Protein AF-A0A1Q8Q283-F1 (afdb_monomer)

Secondary structure (DSSP, 8-state):
--SS--S--HHHHHHHHHHHHHH-TTPPP----EEEEEEE---SSSTTTTS-EEEEEE---TTTS-STTTTTT----------GGGS-GGGTT--

Solvent-accessible surface area (backbone atoms only — not comparable to full-atom values): 6637 Å² total; per-residue (Å²): 130,83,90,69,86,50,84,78,49,73,66,55,56,52,54,51,52,55,52,51,39,72,74,35,77,93,54,80,91,80,89,71,64,72,80,44,77,51,77,41,76,52,68,80,57,74,97,61,15,90,38,74,43,78,49,74,43,66,71,76,63,80,84,79,59,77,71,87,72,62,73,77,80,68,80,88,83,86,88,81,92,70,68,72,85,80,52,60,73,92,49,75,74,52,125

Sequence (95 aa):
MRNVLFGVKPDTLKNLVERIEQKNPDRTPILVPFVDVVTKAPTGRGKNKDYHQIKITALIPKDAIKGENAILDFGGFVFMDIDSRIVADHLKGGE

Mean predicted aligned error: 7.1 Å

Radius of gyration: 16.57 Å; Cα contacts (8 Å, |Δi|>4): 61; chains: 1; bounding box: 38×35×36 Å

Structure (mmCIF, N/CA/C/O backbone):
data_AF-A0A1Q8Q283-F1
#
_entry.id   AF-A0A1Q8Q283-F1
#
loop_
_atom_site.group_PDB
_atom_site.id
_atom_site.type_symbol
_atom_site.label_atom_id
_atom_site.label_alt_id
_atom_site.label_comp_id
_atom_site.label_asym_id
_atom_site.label_entity_id
_atom_site.label_seq_id
_atom_site.pdbx_PDB_ins_code
_atom_site.Cartn_x
_atom_site.Cartn_y
_atom_site.Cartn_z
_atom_site.occupancy
_atom_site.B_iso_or_equiv
_atom_site.auth_seq_id
_atom_site.auth_comp_id
_atom_site.auth_asym_id
_atom_site.auth_atom_id
_atom_site.pdbx_PDB_model_num
ATOM 1 N N . MET A 1 1 ? 18.008 -6.594 6.076 1.00 37.88 1 MET A N 1
ATOM 2 C CA . MET A 1 1 ? 16.548 -6.410 5.931 1.00 37.88 1 MET A CA 1
ATOM 3 C C . MET A 1 1 ? 16.189 -6.618 4.470 1.00 37.88 1 MET A C 1
ATOM 5 O O . MET A 1 1 ? 16.731 -5.908 3.632 1.00 37.88 1 MET A O 1
ATOM 9 N N . ARG A 1 2 ? 15.339 -7.601 4.141 1.00 50.31 2 ARG A N 1
ATOM 10 C CA . ARG A 1 2 ? 14.664 -7.613 2.834 1.00 50.31 2 ARG A CA 1
ATOM 11 C C . ARG A 1 2 ? 13.639 -6.475 2.892 1.00 50.31 2 ARG A C 1
ATOM 13 O O . ARG A 1 2 ? 12.621 -6.617 3.553 1.00 50.31 2 ARG A O 1
ATOM 20 N N . ASN A 1 3 ? 13.956 -5.325 2.297 1.00 66.00 3 ASN A N 1
ATOM 21 C CA . ASN A 1 3 ? 13.078 -4.145 2.328 1.00 66.00 3 ASN A CA 1
ATOM 22 C C . ASN A 1 3 ? 11.815 -4.328 1.462 1.00 66.00 3 ASN A C 1
ATOM 24 O O . ASN A 1 3 ? 10.894 -3.524 1.550 1.00 66.00 3 ASN A O 1
ATOM 28 N N . VAL A 1 4 ? 11.783 -5.369 0.623 1.00 71.31 4 VAL A N 1
ATOM 29 C CA . VAL A 1 4 ? 10.687 -5.708 -0.290 1.00 71.31 4 VAL A CA 1
ATOM 30 C C . VAL A 1 4 ? 10.519 -7.229 -0.299 1.00 71.31 4 VAL A C 1
ATOM 32 O O . VAL A 1 4 ? 11.515 -7.955 -0.363 1.00 71.31 4 VAL A O 1
ATOM 35 N N . LEU A 1 5 ? 9.274 -7.701 -0.221 1.00 79.25 5 LEU A N 1
ATOM 36 C CA . LEU A 1 5 ? 8.910 -9.114 -0.343 1.00 79.25 5 LEU A CA 1
ATOM 37 C C . LEU A 1 5 ? 8.344 -9.362 -1.747 1.00 79.25 5 LEU A C 1
ATOM 39 O O . LEU A 1 5 ? 7.473 -8.620 -2.194 1.00 79.25 5 LEU A O 1
ATOM 43 N N . PHE A 1 6 ? 8.831 -10.397 -2.429 1.00 82.75 6 PHE A N 1
ATOM 44 C CA . PHE A 1 6 ? 8.343 -10.830 -3.743 1.00 82.75 6 PHE A CA 1
ATOM 45 C C . PHE A 1 6 ? 7.568 -12.141 -3.595 1.00 82.75 6 PHE A C 1
ATOM 47 O O . PHE A 1 6 ? 7.840 -12.904 -2.674 1.00 82.75 6 PHE A O 1
ATOM 54 N N . GLY A 1 7 ? 6.602 -12.400 -4.484 1.00 81.25 7 GLY A N 1
ATOM 55 C CA . GLY A 1 7 ? 5.838 -13.657 -4.469 1.00 81.25 7 GLY A CA 1
ATOM 56 C C . GLY A 1 7 ? 4.958 -13.845 -3.226 1.00 81.25 7 GLY A C 1
ATOM 57 O O . GLY A 1 7 ? 4.755 -14.969 -2.776 1.00 81.25 7 GLY A O 1
ATOM 58 N N . VAL A 1 8 ? 4.458 -12.747 -2.649 1.00 84.62 8 VAL A N 1
ATOM 59 C CA . VAL A 1 8 ? 3.648 -12.763 -1.423 1.00 84.62 8 VAL A CA 1
ATOM 60 C C . VAL A 1 8 ? 2.372 -13.587 -1.642 1.00 84.62 8 VAL A C 1
ATOM 62 O O . VAL A 1 8 ? 1.551 -13.255 -2.496 1.00 84.62 8 VAL A O 1
ATOM 65 N N . LYS A 1 9 ? 2.196 -14.656 -0.853 1.00 88.00 9 LYS A N 1
ATOM 66 C CA . LYS A 1 9 ? 0.988 -15.497 -0.865 1.00 88.00 9 LYS A CA 1
ATOM 67 C C . LYS A 1 9 ? -0.155 -14.801 -0.103 1.00 88.00 9 LYS A C 1
ATOM 69 O O . LYS A 1 9 ? 0.123 -14.043 0.830 1.00 88.00 9 LYS A O 1
ATOM 74 N N . PRO A 1 10 ? -1.434 -15.088 -0.411 1.00 87.62 10 PRO A N 1
ATOM 75 C CA . PRO A 1 10 ? -2.572 -14.510 0.315 1.00 87.62 10 PRO A CA 1
ATOM 76 C C . PRO A 1 10 ? -2.495 -14.708 1.836 1.00 87.62 10 PRO A C 1
ATOM 78 O O . PRO A 1 10 ? -2.718 -13.765 2.595 1.00 87.62 10 PRO A O 1
ATOM 81 N N . ASP A 1 11 ? -2.076 -15.8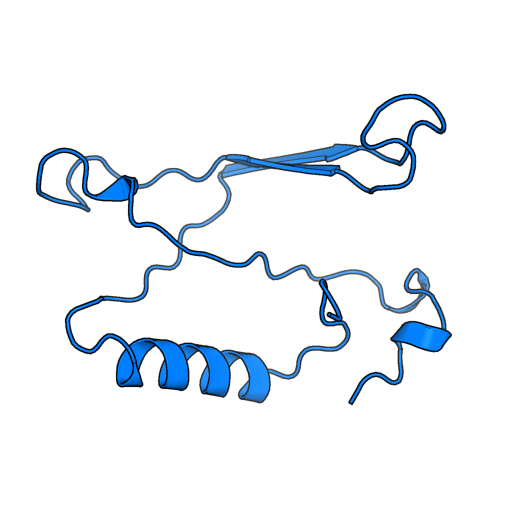94 2.286 1.00 91.00 11 ASP A N 1
ATOM 82 C CA . ASP A 1 11 ? -1.912 -16.193 3.714 1.00 91.00 11 ASP A CA 1
ATOM 83 C C . ASP A 1 11 ? -0.849 -15.318 4.385 1.00 91.00 11 ASP A C 1
ATOM 85 O O . ASP A 1 11 ? -0.963 -14.990 5.562 1.00 91.00 11 ASP A O 1
ATOM 89 N N . THR A 1 12 ? 0.176 -14.879 3.650 1.00 87.62 12 THR A N 1
ATOM 90 C CA . THR A 1 12 ? 1.183 -13.952 4.177 1.00 87.62 12 THR A CA 1
ATOM 91 C C . THR A 1 12 ? 0.564 -12.595 4.507 1.00 87.62 12 THR A C 1
ATOM 93 O O . THR A 1 12 ? 0.866 -12.036 5.560 1.00 87.62 12 THR A O 1
ATOM 96 N N . LEU A 1 13 ? -0.320 -12.077 3.645 1.00 86.69 13 LEU A N 1
ATOM 97 C CA . LEU A 1 13 ? -1.045 -10.828 3.905 1.00 86.69 13 LEU A CA 1
ATOM 98 C C . LEU A 1 13 ? -2.008 -10.983 5.081 1.00 86.69 13 LEU A C 1
ATOM 100 O O . LEU A 1 13 ? -2.016 -10.131 5.966 1.00 86.69 13 LEU A O 1
ATOM 104 N N . LYS A 1 14 ? -2.757 -12.090 5.127 1.00 90.56 14 LYS A N 1
ATOM 105 C CA . LYS A 1 14 ? -3.642 -12.413 6.253 1.00 90.56 14 LYS A CA 1
ATOM 106 C C . LYS A 1 14 ? -2.872 -12.419 7.577 1.00 90.56 14 LYS A C 1
ATOM 108 O O . LYS A 1 14 ? -3.209 -11.666 8.484 1.00 90.56 14 LYS A O 1
ATOM 113 N N . ASN A 1 15 ? -1.782 -13.181 7.646 1.00 89.81 15 ASN A N 1
ATOM 114 C CA . ASN A 1 15 ? -0.945 -13.280 8.841 1.00 89.81 15 ASN A CA 1
ATOM 115 C C . ASN A 1 15 ? -0.337 -11.925 9.245 1.00 89.81 15 ASN A C 1
ATOM 117 O O . ASN A 1 15 ? -0.120 -11.670 10.429 1.00 89.81 15 ASN A O 1
ATOM 121 N N . LEU A 1 16 ? -0.017 -11.054 8.279 1.00 86.50 16 LEU A N 1
ATOM 122 C CA . LEU A 1 16 ? 0.494 -9.712 8.562 1.00 86.50 16 LEU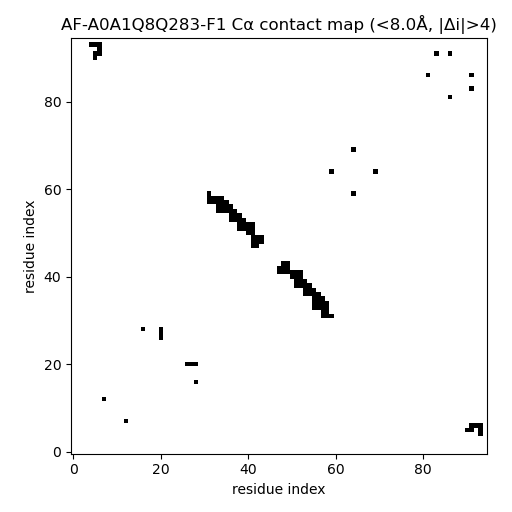 A CA 1
ATOM 123 C C . LEU A 1 16 ? -0.577 -8.832 9.215 1.00 86.50 16 LEU A C 1
ATOM 125 O O . LEU A 1 16 ? -0.280 -8.170 10.208 1.00 86.50 16 LEU A O 1
ATOM 129 N N . VAL A 1 17 ? -1.802 -8.845 8.682 1.00 87.56 17 VAL A N 1
ATOM 130 C CA . VAL A 1 17 ? -2.937 -8.099 9.247 1.00 87.56 17 VAL A CA 1
ATOM 131 C C . VAL A 1 17 ? -3.246 -8.594 10.660 1.00 87.56 17 VAL A C 1
ATOM 133 O O . VAL A 1 17 ? -3.250 -7.787 11.586 1.00 87.56 17 VAL A O 1
ATOM 136 N N . GLU A 1 18 ? -3.360 -9.911 10.855 1.00 89.88 18 GLU A N 1
ATOM 137 C CA . GLU A 1 18 ? -3.613 -10.514 12.173 1.00 89.88 18 GLU A CA 1
ATOM 138 C C . GLU A 1 18 ? -2.545 -10.112 13.205 1.00 89.88 18 GLU A C 1
ATOM 140 O O . GLU A 1 18 ? -2.858 -9.773 14.346 1.00 89.88 18 GLU A O 1
ATOM 145 N N . ARG A 1 19 ? -1.263 -10.080 12.815 1.00 86.06 19 ARG A N 1
ATOM 146 C CA . ARG A 1 19 ? -0.176 -9.627 13.702 1.00 86.06 19 ARG A CA 1
ATOM 147 C C . ARG A 1 19 ? -0.268 -8.143 14.054 1.00 86.06 19 ARG A C 1
ATOM 149 O O . ARG A 1 19 ? 0.109 -7.764 15.163 1.00 86.06 19 ARG A O 1
ATOM 156 N N . ILE A 1 20 ? -0.700 -7.293 13.122 1.00 84.56 20 ILE A N 1
ATOM 157 C CA . ILE A 1 20 ? -0.871 -5.853 13.369 1.00 84.56 20 ILE A CA 1
ATOM 158 C C . ILE A 1 20 ? -1.993 -5.625 14.383 1.00 84.56 20 ILE A C 1
ATOM 160 O O . ILE A 1 20 ? -1.790 -4.844 15.316 1.00 84.56 20 ILE A O 1
ATOM 164 N N . GLU A 1 21 ? -3.114 -6.331 14.225 1.00 85.75 21 GLU A N 1
ATOM 165 C CA . GLU A 1 21 ? -4.267 -6.288 15.132 1.00 85.75 21 GLU A CA 1
ATOM 166 C C . GLU A 1 21 ? -3.892 -6.783 16.533 1.00 85.75 21 GLU A C 1
ATOM 168 O O . GLU A 1 21 ? -4.131 -6.090 17.517 1.00 85.75 21 GLU A O 1
ATOM 173 N N . GLN A 1 22 ? -3.203 -7.926 16.637 1.00 89.12 22 GLN A N 1
ATOM 174 C CA . GLN A 1 22 ? -2.737 -8.459 17.925 1.00 89.12 22 GLN A CA 1
ATOM 175 C C . GLN A 1 22 ? -1.785 -7.502 18.653 1.00 89.12 22 GLN A C 1
ATOM 177 O O . GLN A 1 22 ? -1.829 -7.384 19.876 1.00 89.12 22 GLN A O 1
ATOM 182 N N . LYS A 1 23 ? -0.900 -6.823 17.912 1.00 87.25 23 LYS A N 1
ATOM 183 C CA . LYS A 1 23 ? 0.066 -5.879 18.489 1.00 87.25 23 LYS A CA 1
ATOM 184 C C . LYS A 1 23 ? -0.577 -4.545 18.880 1.00 87.25 23 LYS A C 1
ATOM 186 O O . LYS A 1 23 ? -0.059 -3.874 19.768 1.00 87.25 23 LYS A O 1
ATOM 191 N N . ASN A 1 24 ? -1.650 -4.139 18.203 1.00 84.56 24 ASN A N 1
ATOM 192 C CA . ASN A 1 24 ? -2.306 -2.849 18.407 1.00 84.56 24 ASN A CA 1
ATOM 193 C C . ASN A 1 24 ? -3.835 -3.030 18.433 1.00 84.56 24 ASN A C 1
ATOM 195 O O . ASN A 1 24 ? -4.501 -2.648 17.470 1.00 84.56 24 ASN A O 1
ATOM 199 N N . PRO A 1 25 ? -4.399 -3.591 19.517 1.00 84.94 25 PRO A N 1
ATOM 200 C CA . PRO A 1 25 ? -5.818 -3.958 19.573 1.00 84.94 25 PRO A CA 1
ATOM 201 C C . PRO A 1 25 ? -6.771 -2.761 19.437 1.00 84.94 25 PRO A C 1
ATOM 203 O O . PRO A 1 25 ? -7.891 -2.920 18.967 1.00 84.94 25 PRO A O 1
ATOM 206 N N . ASP A 1 26 ? -6.314 -1.555 19.784 1.00 86.12 26 ASP A N 1
ATOM 207 C CA . ASP A 1 26 ? -7.107 -0.323 19.689 1.00 86.12 26 ASP A CA 1
ATOM 208 C C . ASP A 1 26 ? -7.039 0.343 18.302 1.00 86.12 26 ASP A C 1
ATOM 210 O O . ASP A 1 26 ? -7.606 1.416 18.088 1.00 86.12 26 ASP A O 1
ATOM 214 N N . ARG A 1 27 ? -6.312 -0.250 17.344 1.00 82.56 27 ARG A N 1
ATOM 215 C CA . ARG A 1 27 ? -6.175 0.283 15.983 1.00 82.56 27 ARG A CA 1
ATOM 216 C C . ARG A 1 27 ? -7.067 -0.477 15.015 1.00 82.56 27 ARG A C 1
ATOM 218 O O . ARG A 1 27 ? -7.112 -1.699 15.012 1.00 82.56 27 ARG A O 1
ATOM 225 N N . THR A 1 28 ? -7.729 0.263 14.131 1.00 83.38 28 THR A N 1
ATOM 226 C CA . THR A 1 28 ? -8.501 -0.310 13.023 1.00 83.38 28 THR A CA 1
ATOM 227 C C . THR A 1 28 ? -7.651 -0.309 11.751 1.00 83.38 28 THR A C 1
ATOM 229 O O . THR A 1 28 ? -7.205 0.766 11.338 1.00 83.38 28 THR A O 1
ATOM 232 N N . PRO A 1 29 ? -7.404 -1.467 11.112 1.00 82.69 29 PRO A N 1
ATOM 233 C CA . PRO A 1 29 ? -6.752 -1.49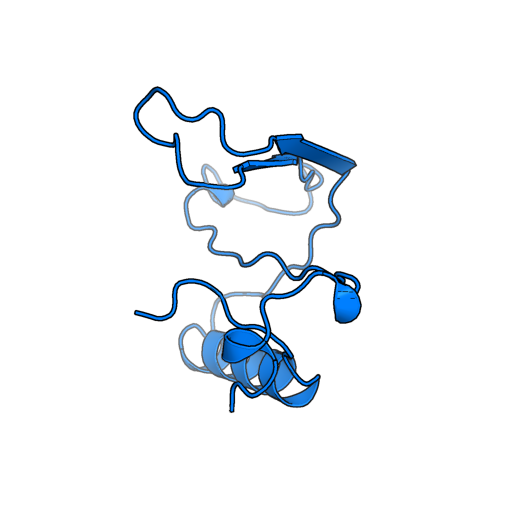3 9.811 1.00 82.69 29 PRO A CA 1
ATOM 234 C C . PRO A 1 29 ? -7.661 -0.843 8.761 1.00 82.69 29 PRO A C 1
ATOM 236 O O . PRO A 1 29 ? -8.855 -1.124 8.691 1.00 82.69 29 PRO A O 1
ATOM 239 N N . ILE A 1 30 ? -7.088 0.025 7.928 1.00 80.94 30 ILE A N 1
ATOM 240 C CA . ILE A 1 30 ? -7.799 0.684 6.829 1.00 80.94 30 ILE A CA 1
ATOM 241 C C . ILE A 1 30 ? -7.125 0.357 5.498 1.00 80.94 30 ILE A C 1
ATOM 243 O O . ILE A 1 30 ? -5.897 0.333 5.402 1.00 80.94 30 ILE A O 1
ATOM 247 N N . LEU A 1 31 ? -7.932 0.127 4.462 1.00 82.81 31 LEU A N 1
ATOM 248 C CA . LEU A 1 31 ? -7.468 -0.021 3.086 1.00 82.81 31 LEU A CA 1
ATOM 249 C C . LEU A 1 31 ? -7.892 1.217 2.299 1.00 82.81 31 LEU A C 1
ATOM 251 O O . LEU A 1 31 ? -9.084 1.463 2.123 1.00 82.81 31 LEU A O 1
ATOM 255 N N . VAL A 1 32 ? -6.914 1.991 1.832 1.00 80.56 32 VAL A N 1
ATOM 256 C CA . VAL A 1 32 ? -7.160 3.210 1.056 1.00 80.56 32 VAL A CA 1
ATOM 257 C C . VAL A 1 32 ? -6.727 2.963 -0.385 1.00 80.56 32 VAL A C 1
ATOM 259 O O . VAL A 1 32 ? -5.546 2.682 -0.611 1.00 80.56 32 VAL A O 1
ATOM 262 N N . PRO A 1 33 ? -7.641 3.046 -1.365 1.00 78.81 33 PRO A N 1
ATOM 263 C CA . PRO A 1 33 ? -7.267 2.890 -2.758 1.00 78.81 33 PRO A CA 1
ATOM 264 C C . PRO A 1 33 ? -6.374 4.051 -3.203 1.00 78.81 33 PRO A C 1
ATOM 266 O O . PRO A 1 33 ? -6.523 5.195 -2.760 1.00 78.81 33 PRO A O 1
ATOM 269 N N . PHE A 1 34 ? -5.445 3.755 -4.105 1.00 85.25 34 PHE A N 1
ATOM 270 C CA . PHE A 1 34 ? -4.629 4.783 -4.737 1.00 85.25 34 PHE A CA 1
ATOM 271 C C . PHE A 1 34 ? -5.470 5.510 -5.782 1.00 85.25 34 PHE A C 1
ATOM 273 O O . PHE A 1 34 ? -6.141 4.870 -6.590 1.00 85.25 34 PHE A O 1
ATOM 280 N N . VAL A 1 35 ? -5.434 6.841 -5.761 1.00 87.06 35 VAL A N 1
ATOM 281 C CA . VAL A 1 35 ? -6.103 7.673 -6.774 1.00 87.06 35 VAL A CA 1
ATOM 282 C C . VAL A 1 35 ? -5.148 8.098 -7.883 1.00 87.06 35 VAL A C 1
ATOM 284 O O . VAL A 1 35 ? -5.589 8.364 -8.995 1.00 87.06 35 VAL A O 1
ATOM 287 N N . ASP A 1 36 ? -3.847 8.142 -7.584 1.00 86.88 36 ASP A N 1
ATOM 288 C CA . ASP A 1 36 ? -2.785 8.379 -8.556 1.00 86.88 36 ASP A CA 1
ATOM 289 C C . ASP A 1 36 ? -1.501 7.650 -8.133 1.00 86.88 36 ASP A C 1
ATOM 291 O O . ASP A 1 36 ? -1.190 7.538 -6.938 1.00 86.88 36 ASP A O 1
ATOM 295 N N . VAL A 1 37 ? -0.763 7.147 -9.122 1.00 87.62 37 VAL A N 1
ATOM 296 C CA . VAL A 1 37 ? 0.500 6.425 -8.943 1.00 87.62 37 VAL A CA 1
ATOM 297 C C . VAL A 1 37 ? 1.493 6.884 -10.006 1.00 87.62 37 VAL A C 1
ATOM 299 O O . VAL A 1 37 ? 1.336 6.608 -11.193 1.00 87.62 37 VAL A O 1
ATOM 302 N N . VAL A 1 38 ? 2.577 7.523 -9.565 1.00 88.25 38 VAL A N 1
ATOM 303 C CA . VAL A 1 38 ? 3.678 7.949 -10.437 1.00 88.25 38 VAL A CA 1
ATOM 304 C C . VAL A 1 38 ? 4.900 7.082 -10.174 1.00 88.25 38 VAL A C 1
ATOM 306 O O . VAL A 1 38 ? 5.481 7.109 -9.085 1.00 88.25 38 VAL A O 1
ATOM 309 N N . THR A 1 39 ? 5.337 6.350 -11.198 1.00 88.00 39 THR A N 1
ATOM 310 C CA . THR A 1 39 ? 6.545 5.518 -11.148 1.00 88.00 39 THR A CA 1
ATOM 311 C C . THR A 1 39 ? 7.701 6.161 -11.902 1.00 88.00 39 THR A C 1
ATOM 313 O O . THR A 1 39 ? 7.526 6.652 -13.018 1.00 88.00 39 THR A O 1
ATOM 316 N N . LYS A 1 40 ? 8.908 6.115 -11.332 1.00 86.88 40 LYS A N 1
ATOM 317 C CA . LYS A 1 40 ? 10.133 6.615 -11.966 1.00 86.88 40 LYS A CA 1
ATOM 318 C C . LYS A 1 40 ? 11.238 5.566 -11.921 1.00 86.88 40 LYS A C 1
ATOM 320 O O . LYS A 1 40 ? 11.553 5.030 -10.857 1.00 86.88 40 LYS A O 1
ATOM 325 N N . ALA A 1 41 ? 11.838 5.310 -13.081 1.00 87.19 41 ALA A N 1
ATOM 326 C CA . ALA A 1 41 ? 12.994 4.434 -13.204 1.00 87.19 41 ALA A CA 1
ATOM 327 C C . ALA A 1 41 ? 14.248 5.048 -12.539 1.00 87.19 41 ALA A C 1
ATOM 329 O O . ALA A 1 41 ? 14.356 6.279 -12.448 1.00 87.19 41 ALA A O 1
ATOM 330 N N . PRO A 1 42 ? 15.204 4.212 -12.099 1.00 89.69 42 PRO A N 1
ATOM 331 C CA . PRO A 1 42 ? 16.510 4.656 -11.622 1.00 89.69 42 PRO A CA 1
ATOM 332 C C . PRO A 1 42 ? 17.186 5.614 -12.618 1.00 89.69 42 PRO A C 1
ATOM 334 O O . PRO A 1 42 ? 17.166 5.388 -13.826 1.00 89.69 42 PRO A O 1
ATOM 337 N N . THR A 1 43 ? 17.781 6.703 -12.122 1.00 86.44 43 THR A N 1
ATOM 338 C CA . THR A 1 43 ? 18.363 7.768 -12.966 1.00 86.44 43 THR A CA 1
ATOM 339 C C . THR A 1 43 ? 19.889 7.737 -13.047 1.00 86.44 43 THR A C 1
ATOM 341 O O . THR A 1 43 ? 20.477 8.607 -13.686 1.00 86.44 43 THR A O 1
ATOM 344 N N . GLY A 1 44 ? 20.563 6.816 -12.346 1.00 79.50 44 GLY A N 1
ATOM 345 C CA . GLY A 1 44 ? 22.032 6.699 -12.326 1.00 79.50 44 GLY A CA 1
ATOM 346 C C . GLY A 1 44 ? 22.784 7.862 -11.648 1.00 79.50 44 GLY A C 1
ATOM 347 O O . GLY A 1 44 ? 23.991 7.783 -11.429 1.00 79.50 44 GLY A O 1
ATOM 348 N N . ARG A 1 45 ? 22.086 8.940 -11.260 1.00 79.94 45 ARG A N 1
ATOM 349 C CA . ARG A 1 45 ? 22.618 10.111 -10.538 1.00 79.94 45 ARG A CA 1
ATOM 350 C C . ARG A 1 45 ? 21.669 10.564 -9.420 1.00 79.94 45 ARG A C 1
ATOM 352 O O . ARG A 1 45 ? 20.454 10.421 -9.555 1.00 79.94 45 ARG A O 1
ATOM 359 N N . GLY A 1 46 ? 22.223 11.118 -8.336 1.00 85.00 46 GLY A N 1
ATOM 360 C CA . GLY A 1 46 ? 21.483 11.601 -7.158 1.00 85.00 46 GLY A CA 1
ATOM 361 C C . GLY A 1 46 ? 21.383 10.598 -5.997 1.00 85.00 46 GLY A C 1
ATOM 362 O O . GLY A 1 46 ? 21.900 9.487 -6.075 1.00 85.00 46 GLY A O 1
ATOM 363 N N . LYS A 1 47 ? 20.711 10.997 -4.906 1.00 84.25 47 LYS A N 1
ATOM 364 C CA . LYS A 1 47 ? 20.596 10.203 -3.663 1.00 84.25 47 LYS A CA 1
ATOM 365 C C . LYS A 1 47 ? 19.850 8.873 -3.856 1.00 84.25 47 LYS A C 1
ATOM 367 O O . LYS A 1 47 ? 20.226 7.876 -3.256 1.00 84.25 47 LYS A O 1
ATOM 372 N N . ASN A 1 48 ? 18.844 8.854 -4.733 1.00 84.19 48 ASN A N 1
ATOM 373 C CA . ASN A 1 48 ? 17.992 7.684 -4.997 1.00 84.19 48 ASN A CA 1
ATOM 374 C C . ASN A 1 48 ? 18.270 7.069 -6.379 1.00 84.19 48 ASN A C 1
ATOM 376 O O . ASN A 1 48 ? 17.362 6.575 -7.042 1.00 84.19 48 ASN A O 1
ATOM 380 N N . LYS A 1 49 ? 19.516 7.175 -6.851 1.00 86.19 49 LYS A N 1
ATOM 381 C CA . LYS A 1 49 ? 19.892 6.866 -8.236 1.00 86.19 49 LYS A CA 1
ATOM 382 C C . LYS A 1 49 ? 19.684 5.415 -8.659 1.00 86.19 49 LYS A C 1
ATOM 384 O O . LYS A 1 49 ? 19.453 5.199 -9.843 1.00 86.19 49 LYS A O 1
ATOM 389 N N . ASP A 1 50 ? 19.746 4.489 -7.705 1.00 88.94 50 ASP A N 1
ATOM 390 C CA . ASP A 1 50 ? 19.668 3.039 -7.920 1.00 88.94 50 ASP A CA 1
ATOM 391 C C . ASP A 1 50 ? 18.288 2.469 -7.533 1.00 88.94 50 ASP A C 1
ATOM 393 O O . ASP A 1 50 ? 18.099 1.258 -7.493 1.00 88.94 50 ASP A O 1
ATOM 397 N N . TYR A 1 51 ? 17.312 3.335 -7.231 1.00 87.56 51 TYR A N 1
ATOM 398 C CA . TYR A 1 51 ? 15.996 2.933 -6.738 1.00 87.56 51 TYR A CA 1
ATOM 399 C C . TYR A 1 51 ? 14.893 3.279 -7.735 1.00 87.56 51 TYR A C 1
ATOM 401 O O . TYR A 1 51 ? 14.795 4.416 -8.207 1.00 87.56 51 TYR A O 1
ATOM 409 N N . HIS A 1 52 ? 14.009 2.311 -7.987 1.00 86.81 52 HIS A N 1
ATOM 410 C CA . HIS A 1 52 ? 12.686 2.603 -8.527 1.00 86.81 52 HIS A CA 1
ATOM 411 C C . HIS A 1 52 ? 11.921 3.436 -7.500 1.00 86.81 52 HIS A C 1
ATOM 413 O O . HIS A 1 52 ? 11.863 3.087 -6.321 1.00 86.81 52 HIS A O 1
ATOM 419 N N . GLN A 1 53 ? 11.358 4.556 -7.940 1.00 87.94 53 GLN A N 1
ATOM 420 C CA . GLN A 1 53 ? 10.589 5.442 -7.073 1.00 87.94 53 GLN A CA 1
ATOM 421 C C . GLN A 1 53 ? 9.115 5.312 -7.414 1.00 87.94 53 GLN A C 1
ATOM 423 O O . GLN A 1 53 ? 8.738 5.389 -8.583 1.00 87.94 53 GLN A O 1
ATOM 428 N N . ILE A 1 54 ? 8.299 5.153 -6.380 1.00 87.38 54 ILE A N 1
ATOM 429 C CA . ILE A 1 54 ? 6.847 5.111 -6.481 1.00 87.38 54 ILE A CA 1
ATOM 430 C C . ILE A 1 54 ? 6.333 6.248 -5.606 1.00 87.38 54 ILE A C 1
ATOM 432 O O . ILE A 1 54 ? 6.627 6.300 -4.412 1.00 87.38 54 ILE A O 1
ATOM 436 N N . LYS A 1 55 ? 5.612 7.189 -6.213 1.00 88.00 55 LYS A N 1
ATOM 437 C CA . LYS A 1 55 ? 4.859 8.219 -5.498 1.00 88.00 55 LYS A CA 1
ATOM 438 C C . LYS A 1 55 ? 3.389 7.868 -5.606 1.00 88.00 55 LYS A C 1
ATOM 440 O O . LYS A 1 55 ? 2.904 7.613 -6.703 1.00 88.00 55 LYS A O 1
ATOM 445 N N . ILE A 1 56 ? 2.717 7.846 -4.467 1.00 87.50 56 ILE A N 1
ATOM 446 C CA . ILE A 1 56 ? 1.324 7.432 -4.361 1.00 87.50 56 ILE A CA 1
ATOM 447 C C . ILE A 1 56 ? 0.544 8.586 -3.763 1.00 87.50 56 ILE A C 1
ATOM 449 O O . ILE A 1 56 ? 0.961 9.160 -2.754 1.00 87.50 56 ILE A O 1
ATOM 453 N N . THR A 1 57 ? -0.601 8.880 -4.363 1.00 85.62 57 THR A N 1
ATOM 454 C CA . THR A 1 57 ? -1.629 9.707 -3.746 1.00 85.62 57 THR A CA 1
ATOM 455 C C . THR A 1 57 ? -2.782 8.803 -3.338 1.00 85.62 57 THR A C 1
ATOM 457 O O . THR A 1 57 ? -3.337 8.065 -4.152 1.00 85.62 57 THR A O 1
ATOM 460 N N . ALA A 1 58 ? -3.135 8.862 -2.059 1.00 84.19 58 ALA A N 1
ATOM 461 C CA . ALA A 1 58 ? -4.266 8.160 -1.471 1.00 84.19 58 ALA A CA 1
ATOM 462 C C . ALA A 1 58 ? -5.156 9.194 -0.777 1.00 84.19 58 ALA A C 1
ATOM 464 O O . ALA A 1 58 ? -4.646 10.114 -0.132 1.00 84.19 58 ALA A O 1
ATOM 465 N N . LEU A 1 59 ? -6.472 9.066 -0.934 1.00 83.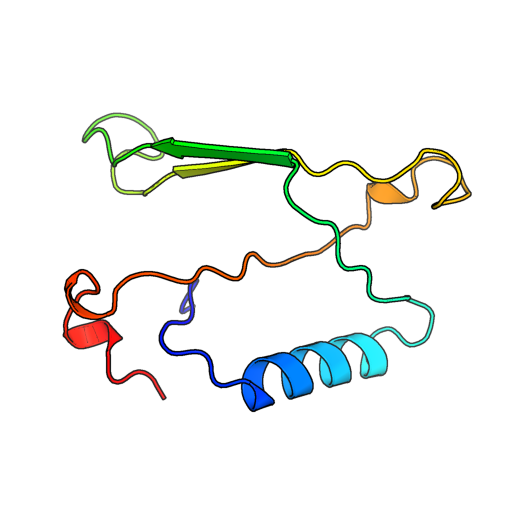31 59 LEU A N 1
ATOM 466 C CA . LEU A 1 59 ? -7.439 10.002 -0.366 1.00 83.31 59 LEU A CA 1
ATOM 467 C C . LEU A 1 59 ? -8.338 9.270 0.624 1.00 83.31 59 LEU A C 1
ATOM 469 O O . LEU A 1 59 ? -8.978 8.280 0.279 1.00 83.31 59 LEU A O 1
ATOM 473 N N . ILE A 1 60 ? -8.395 9.792 1.846 1.00 83.38 60 ILE A N 1
ATOM 474 C CA . ILE A 1 60 ? -9.343 9.369 2.872 1.00 83.38 60 ILE A CA 1
ATOM 475 C C . ILE A 1 60 ? -10.369 10.497 3.025 1.00 83.38 60 ILE A C 1
ATOM 477 O O . ILE A 1 60 ? -9.958 11.654 3.170 1.00 83.38 60 ILE A O 1
ATOM 481 N N . PRO A 1 61 ? 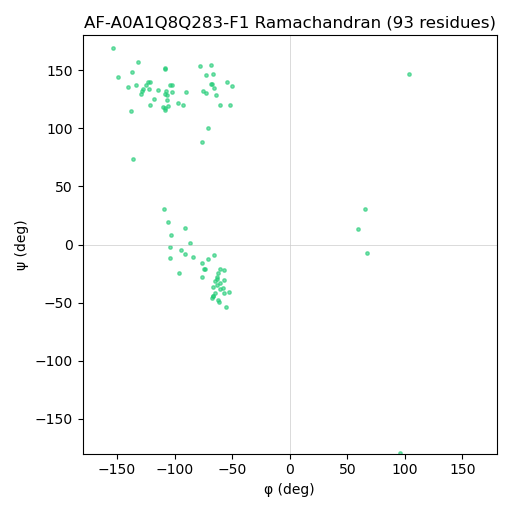-11.682 10.209 2.983 1.00 86.00 61 PRO A N 1
ATOM 482 C CA . PRO A 1 61 ? -12.703 11.218 3.237 1.00 86.00 61 PRO A CA 1
ATOM 483 C C . PRO A 1 61 ? -12.482 11.915 4.583 1.00 86.00 61 PRO A C 1
ATOM 485 O O . PRO A 1 61 ? -12.129 11.280 5.577 1.00 86.00 61 PRO A O 1
ATOM 488 N N . LYS A 1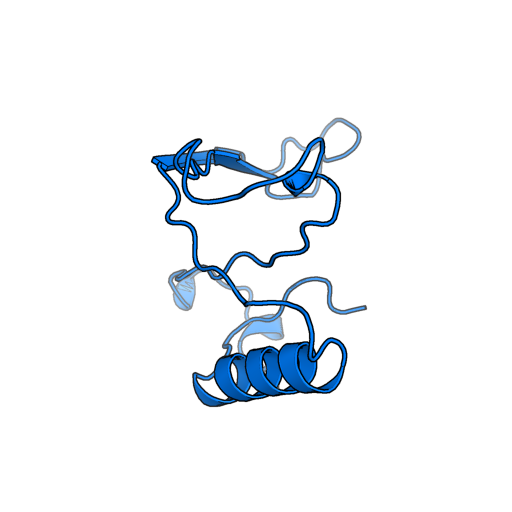 62 ? -12.699 13.234 4.622 1.00 82.12 62 LYS A N 1
ATOM 489 C CA . LYS A 1 62 ? -12.443 14.067 5.810 1.00 82.12 62 LYS A CA 1
ATOM 490 C C . LYS A 1 62 ? -13.202 13.590 7.055 1.00 82.12 62 LYS A C 1
ATOM 492 O O . LYS A 1 62 ? -12.739 13.797 8.168 1.00 82.12 62 LYS A O 1
ATOM 497 N N . ASP A 1 63 ? -14.372 12.998 6.870 1.00 87.12 63 ASP A N 1
ATOM 498 C CA . ASP A 1 63 ? -15.269 12.508 7.916 1.00 87.12 63 ASP A CA 1
ATOM 499 C C . ASP A 1 63 ? -15.027 11.041 8.310 1.00 87.12 63 ASP A C 1
ATOM 501 O O . ASP A 1 63 ? -15.580 10.585 9.312 1.00 87.12 63 ASP A O 1
ATOM 505 N N . ALA A 1 64 ? -14.174 10.314 7.579 1.00 85.25 64 ALA A N 1
ATOM 506 C CA . ALA A 1 64 ? -13.843 8.921 7.879 1.00 85.25 64 ALA A CA 1
ATOM 507 C C . ALA A 1 64 ? -12.900 8.772 9.086 1.00 85.25 64 ALA A C 1
ATOM 509 O O . ALA A 1 64 ? -12.853 7.708 9.700 1.00 85.25 64 ALA A O 1
ATOM 510 N N . ILE A 1 65 ? -12.159 9.827 9.445 1.00 84.38 65 ILE A N 1
ATOM 511 C CA . ILE A 1 65 ? -11.253 9.851 10.599 1.00 84.38 65 ILE A CA 1
ATOM 512 C C . ILE A 1 65 ? -11.573 11.082 11.449 1.00 84.38 65 ILE A C 1
ATOM 514 O O . ILE A 1 65 ? -11.695 12.193 10.938 1.00 84.38 65 ILE A O 1
ATOM 518 N N . LYS A 1 66 ? -11.705 10.888 12.764 1.00 84.00 66 LYS A N 1
ATOM 519 C CA . LYS A 1 66 ? -11.970 11.956 13.739 1.00 84.00 66 LYS A CA 1
ATOM 520 C C . LYS A 1 66 ? -10.725 12.216 14.589 1.00 84.00 66 LYS A C 1
ATOM 522 O O . LYS A 1 66 ? -9.967 11.292 14.862 1.00 84.00 66 LYS A O 1
ATOM 527 N N . GLY A 1 67 ? -10.572 13.454 15.055 1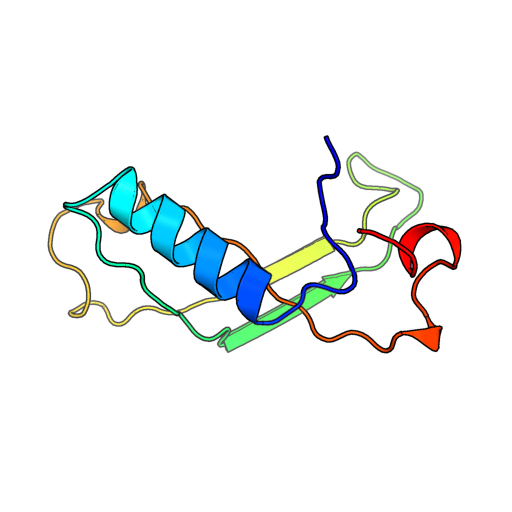.00 79.19 67 GLY A N 1
ATOM 528 C CA . GLY A 1 67 ? -9.456 13.887 15.903 1.00 79.19 67 GLY A CA 1
ATOM 529 C C . GLY A 1 67 ? -8.406 14.701 15.142 1.00 79.19 67 GLY A C 1
ATOM 530 O O . GLY A 1 67 ? -8.169 14.488 13.953 1.00 79.19 67 GLY A O 1
ATOM 531 N N . GLU A 1 68 ? -7.792 15.667 15.825 1.00 77.12 68 GLU A N 1
ATOM 532 C CA . GLU A 1 68 ? -6.686 16.447 15.264 1.00 77.12 68 GLU A CA 1
ATOM 533 C C . GLU A 1 68 ? -5.458 15.551 15.063 1.00 77.12 68 GLU A C 1
ATOM 535 O O . GLU A 1 68 ? -5.145 14.722 15.913 1.00 77.12 68 GLU A O 1
ATOM 540 N N . ASN A 1 69 ? -4.755 15.707 13.936 1.00 73.19 69 ASN A N 1
ATOM 541 C CA . ASN A 1 69 ? -3.519 14.977 13.616 1.00 73.19 69 ASN A CA 1
ATOM 542 C C . ASN A 1 69 ? -3.619 13.438 13.560 1.00 73.19 69 ASN A C 1
ATOM 544 O O . ASN A 1 69 ? -2.590 12.773 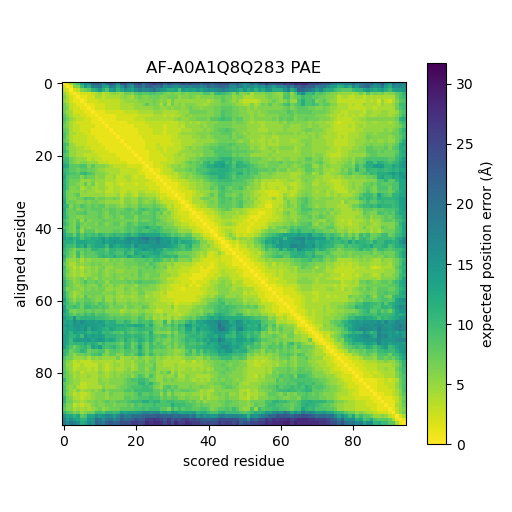13.472 1.00 73.19 69 ASN A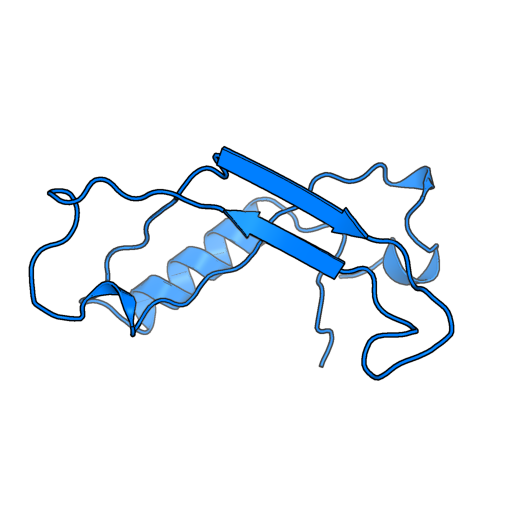 O 1
ATOM 548 N N . ALA A 1 70 ? -4.822 12.858 13.521 1.00 69.81 70 ALA A N 1
ATOM 549 C CA . ALA A 1 70 ? -5.032 11.404 13.550 1.00 69.81 70 ALA A CA 1
ATOM 550 C C . ALA A 1 70 ? -4.320 10.623 12.421 1.00 69.81 70 ALA A C 1
ATOM 552 O O . ALA A 1 70 ? -4.058 9.431 12.556 1.00 69.81 70 ALA A O 1
ATOM 553 N N . ILE A 1 71 ? -3.975 11.285 11.312 1.00 71.81 71 ILE A N 1
ATOM 554 C CA . ILE A 1 71 ? -3.268 10.661 10.185 1.00 71.81 71 ILE A CA 1
ATOM 555 C C . ILE A 1 71 ? -1.741 10.601 10.358 1.00 71.81 71 ILE A C 1
ATOM 557 O O . ILE A 1 71 ? -1.073 9.920 9.583 1.00 71.81 71 ILE A O 1
ATOM 561 N N . LEU A 1 72 ? -1.169 11.291 11.354 1.00 70.88 72 LEU A N 1
ATOM 562 C CA . LEU A 1 72 ? 0.286 11.327 11.564 1.00 70.88 72 LEU A CA 1
ATOM 563 C C . LEU A 1 72 ? 0.847 10.013 12.132 1.00 70.88 72 LEU A C 1
ATOM 565 O O . LEU A 1 72 ? 2.023 9.727 11.929 1.00 70.88 72 LEU A O 1
ATOM 569 N N . ASP A 1 73 ? 0.006 9.186 12.758 1.00 66.06 73 ASP A N 1
ATOM 570 C CA . ASP A 1 73 ? 0.377 7.865 13.288 1.00 66.06 73 ASP A CA 1
ATOM 571 C C . ASP A 1 73 ? 0.173 6.719 12.276 1.00 66.06 73 ASP A C 1
ATOM 573 O O . ASP A 1 73 ? 0.176 5.537 12.640 1.00 66.06 73 ASP A O 1
ATOM 577 N N . PHE A 1 74 ? -0.024 7.046 10.994 1.00 68.62 74 PHE A N 1
ATOM 578 C CA . PHE A 1 74 ? -0.288 6.065 9.947 1.00 68.62 74 PHE A CA 1
ATOM 579 C C . PHE A 1 74 ? 0.964 5.255 9.577 1.00 68.62 74 PHE A C 1
ATOM 581 O O . PHE A 1 74 ? 2.024 5.796 9.262 1.00 68.62 74 PHE A O 1
ATOM 588 N N . GLY A 1 75 ? 0.812 3.932 9.543 1.00 67.81 75 GLY A N 1
ATOM 589 C CA . GLY A 1 75 ? 1.760 3.005 8.934 1.00 67.81 75 GLY A CA 1
ATOM 590 C C . GLY A 1 75 ? 1.049 2.178 7.869 1.00 67.81 75 GLY A C 1
ATOM 591 O O . GLY A 1 75 ? -0.086 1.755 8.072 1.00 67.81 75 GLY A O 1
ATOM 592 N N . GLY A 1 76 ? 1.712 1.930 6.743 1.00 74.44 76 GLY A N 1
ATOM 593 C CA . GLY A 1 76 ? 1.141 1.162 5.641 1.00 74.44 76 GLY A CA 1
ATOM 594 C C . GLY A 1 76 ? 2.209 0.473 4.803 1.00 74.44 76 GLY A C 1
ATOM 595 O O . GLY A 1 76 ? 3.404 0.742 4.934 1.00 74.44 76 GLY A O 1
ATOM 596 N N . PHE A 1 77 ? 1.764 -0.423 3.932 1.00 76.62 77 PHE A N 1
ATOM 597 C CA . PHE A 1 77 ? 2.591 -1.081 2.929 1.00 76.62 77 PHE A CA 1
ATOM 598 C C . PHE A 1 77 ? 1.896 -1.002 1.571 1.00 76.62 77 PHE A C 1
ATOM 600 O O . PHE A 1 77 ? 0.681 -0.834 1.486 1.00 76.62 77 PHE A O 1
ATOM 607 N N . VAL A 1 78 ? 2.680 -1.118 0.504 1.00 80.88 78 VAL A N 1
ATOM 608 C CA . VAL A 1 78 ? 2.178 -1.131 -0.871 1.00 80.88 78 VAL A CA 1
ATOM 609 C C . VAL A 1 78 ? 2.268 -2.563 -1.376 1.00 80.88 78 VAL A C 1
ATOM 611 O O . VAL A 1 78 ? 3.358 -3.129 -1.427 1.00 80.88 78 VAL A O 1
ATOM 614 N N . PHE A 1 79 ? 1.128 -3.145 -1.741 1.00 81.56 79 PHE A N 1
ATOM 615 C CA . PHE A 1 79 ? 1.085 -4.392 -2.499 1.00 81.56 79 PHE A CA 1
ATOM 616 C C . PHE A 1 79 ? 1.071 -4.058 -3.992 1.00 81.56 79 PHE A C 1
ATOM 618 O O . PHE A 1 79 ? 0.307 -3.195 -4.422 1.00 81.56 79 PHE A O 1
ATOM 625 N N . MET A 1 80 ? 1.927 -4.714 -4.772 1.00 80.44 80 MET A N 1
ATOM 626 C CA . MET A 1 80 ? 2.021 -4.507 -6.215 1.00 80.44 80 MET A CA 1
ATOM 627 C C . MET A 1 80 ? 1.915 -5.841 -6.931 1.00 80.44 80 MET A C 1
ATOM 629 O O . MET A 1 80 ? 2.615 -6.788 -6.572 1.00 80.44 80 MET A O 1
ATOM 633 N N . ASP A 1 81 ? 1.092 -5.871 -7.972 1.00 82.56 81 ASP A N 1
ATOM 634 C CA . ASP A 1 81 ? 1.097 -6.947 -8.950 1.00 82.56 81 ASP A CA 1
ATOM 635 C C . ASP A 1 81 ? 2.027 -6.556 -10.102 1.00 82.56 81 ASP A C 1
ATOM 637 O O . ASP A 1 81 ? 1.866 -5.502 -10.723 1.00 82.56 81 ASP A O 1
ATOM 641 N N . ILE A 1 82 ? 3.059 -7.363 -10.325 1.00 83.44 82 ILE A N 1
ATOM 642 C CA . ILE A 1 82 ? 4.073 -7.140 -11.352 1.00 83.44 82 ILE A CA 1
ATOM 643 C C . ILE A 1 82 ? 4.279 -8.462 -12.075 1.00 83.44 82 ILE A C 1
ATOM 645 O O . ILE A 1 82 ? 4.408 -9.511 -11.446 1.00 83.44 82 ILE A O 1
ATOM 649 N N . ASP A 1 83 ? 4.374 -8.392 -13.401 1.00 85.81 83 ASP A N 1
ATOM 650 C CA . ASP A 1 83 ? 4.669 -9.547 -14.237 1.00 85.81 83 ASP A CA 1
ATOM 651 C C . ASP A 1 83 ? 5.931 -10.277 -13.749 1.00 85.81 83 ASP A C 1
ATOM 653 O O . ASP A 1 83 ? 7.039 -9.732 -13.716 1.00 85.81 83 ASP A O 1
ATOM 657 N N . SER A 1 84 ? 5.770 -11.547 -13.382 1.00 83.62 84 SER A N 1
ATOM 658 C CA . SER A 1 84 ? 6.854 -12.363 -12.840 1.00 83.62 84 SER A CA 1
ATOM 659 C C . SER A 1 84 ? 8.022 -12.525 -13.815 1.00 83.62 84 SER A C 1
ATOM 661 O O . SER A 1 84 ? 9.144 -12.781 -13.379 1.00 83.62 84 SER A O 1
ATOM 663 N N . ARG A 1 85 ? 7.816 -12.326 -15.124 1.00 89.06 85 ARG A N 1
ATOM 664 C CA . ARG A 1 85 ? 8.879 -12.394 -16.140 1.00 89.06 85 ARG A CA 1
ATOM 665 C C . ARG A 1 85 ? 9.927 -11.298 -15.973 1.00 89.06 85 ARG A C 1
ATOM 667 O O . ARG A 1 85 ? 11.090 -11.552 -16.273 1.00 89.06 85 ARG A O 1
ATOM 674 N N . ILE A 1 86 ? 9.539 -10.123 -15.473 1.00 87.19 86 ILE A N 1
ATOM 675 C CA . ILE A 1 86 ? 10.438 -8.965 -15.326 1.00 87.19 86 ILE A CA 1
ATOM 676 C C . ILE A 1 86 ? 11.072 -8.851 -13.934 1.00 87.19 86 ILE A C 1
ATOM 678 O O . ILE A 1 86 ? 11.919 -7.991 -13.705 1.00 87.19 86 ILE A O 1
ATOM 682 N N . VAL A 1 87 ? 10.687 -9.723 -12.999 1.00 86.12 87 VAL A N 1
ATOM 683 C CA . VAL A 1 87 ? 11.349 -9.850 -11.694 1.00 86.12 87 VAL A CA 1
ATOM 684 C C . VAL A 1 87 ? 12.714 -10.523 -11.890 1.00 86.12 87 VAL A C 1
ATOM 686 O O . VAL A 1 87 ? 12.867 -11.383 -12.753 1.00 86.12 87 VAL A O 1
ATOM 689 N N . ALA A 1 88 ? 13.727 -10.149 -11.106 1.00 84.69 88 ALA A N 1
ATOM 690 C CA . ALA A 1 88 ? 15.036 -10.802 -11.172 1.00 84.69 88 ALA A CA 1
ATOM 691 C C . ALA A 1 88 ? 14.958 -12.246 -10.644 1.00 84.69 88 ALA A C 1
ATOM 693 O O . ALA A 1 88 ? 14.331 -12.490 -9.616 1.00 84.69 88 ALA A O 1
ATOM 694 N N . ASP A 1 89 ? 15.619 -13.204 -11.302 1.00 84.31 89 ASP A N 1
ATOM 695 C CA . ASP A 1 89 ? 15.460 -14.637 -10.993 1.00 84.31 89 ASP A CA 1
ATOM 696 C C . ASP A 1 89 ? 15.792 -15.000 -9.540 1.00 84.31 89 ASP A C 1
ATOM 698 O O . ASP A 1 89 ? 15.067 -15.770 -8.913 1.00 84.31 89 ASP A O 1
ATOM 702 N N . HIS A 1 90 ? 16.813 -14.368 -8.956 1.00 82.81 90 HIS A N 1
ATOM 703 C CA . HIS A 1 90 ? 17.191 -14.575 -7.553 1.00 82.81 90 HIS A CA 1
ATOM 704 C C . HIS A 1 90 ? 16.131 -14.099 -6.536 1.00 82.81 90 HIS A C 1
ATOM 706 O O . HIS A 1 90 ? 16.265 -14.368 -5.345 1.00 82.81 90 HIS A O 1
ATOM 712 N N . LEU A 1 91 ? 15.086 -13.392 -6.986 1.00 77.62 91 LEU A N 1
ATOM 713 C CA . LEU A 1 91 ? 13.954 -12.933 -6.174 1.00 77.62 91 LEU A CA 1
ATOM 714 C C . LEU A 1 91 ? 12.680 -13.761 -6.404 1.00 77.62 91 LEU A C 1
ATOM 716 O O . LEU A 1 91 ? 11.738 -13.640 -5.626 1.00 77.62 91 LEU A O 1
ATOM 720 N N . LYS A 1 92 ? 12.639 -14.612 -7.439 1.00 71.00 92 LYS A N 1
ATOM 721 C CA . LYS A 1 92 ? 11.460 -15.432 -7.783 1.00 71.00 92 LYS A CA 1
ATOM 722 C C . LYS A 1 92 ? 11.267 -16.647 -6.870 1.00 71.00 92 LYS A C 1
ATOM 724 O O . LYS A 1 92 ? 10.186 -17.221 -6.863 1.00 71.00 92 LYS A O 1
ATOM 729 N N . GLY A 1 93 ? 12.289 -17.034 -6.104 1.00 61.81 93 GLY A N 1
ATOM 730 C CA . GLY A 1 93 ? 12.274 -18.196 -5.202 1.00 61.81 93 GLY A CA 1
ATOM 731 C C . GLY A 1 93 ? 12.170 -17.856 -3.713 1.00 61.81 93 GLY A C 1
ATOM 732 O O . GLY A 1 93 ? 12.581 -18.661 -2.884 1.00 61.81 93 GLY A O 1
ATOM 733 N N . GLY A 1 94 ? 11.719 -16.648 -3.364 1.00 51.66 94 GLY A N 1
ATOM 734 C CA . GLY A 1 94 ? 11.672 -16.188 -1.978 1.00 51.66 94 GLY A CA 1
ATOM 735 C C . GLY A 1 94 ? 10.523 -16.799 -1.179 1.00 51.66 94 GLY A C 1
ATOM 736 O O . GLY A 1 94 ? 9.465 -16.186 -1.081 1.00 51.66 94 GLY A O 1
ATOM 737 N N . GLU A 1 95 ? 10.763 -17.958 -0.567 1.00 41.97 95 GLU A N 1
ATOM 738 C CA . GLU A 1 95 ? 10.269 -18.196 0.797 1.00 41.97 95 GLU A CA 1
ATOM 739 C C . GLU A 1 95 ? 11.063 -17.339 1.811 1.00 41.97 95 GLU A C 1
ATOM 741 O O . GLU A 1 95 ? 12.231 -16.935 1.530 1.00 41.97 95 GLU A O 1
#

Organism: NCBI:txid1714264

Foldseek 3Di:
DCPDAPPDDPVNVVVVVVVVCVVCVPDDDDDFDFPDKDWDDQCCDDPQNHDIDIDTDTDDPPVNDDDPPPCVPDDDDDDDDDDPVPDDPVNSPGD

Nearest PDB structures (foldseek):
  4v19-assembly1_X  TM=2.363E-01  e=1.247E+00  Sus scrofa

pLDDT: mean 81.29, std 9.72, range [37.88, 91.0]